Protein AF-A0A2H0S989-F1 (afdb_monomer)

pLDDT: mean 84.26, std 11.81, range [34.12, 96.25]

Foldseek 3Di:
DDLVVLVVLLVVCVVVVVVVDVPLDDPDPLSVVLVVLVVVLSVLSVCLSVVHDDDDLVVLVVSLVVSVVSLCCCQ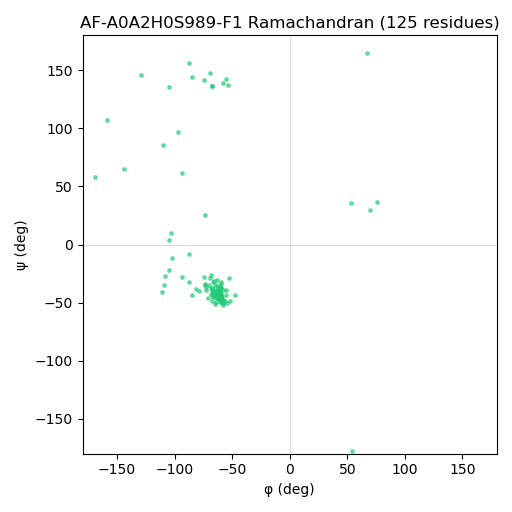PPDDDRPVVQVCCVPPVVNDDSVVVSVVVVVSCVVSSVSSCCSSPVSPDDDD

Structure (mmCIF, N/CA/C/O backbone):
data_AF-A0A2H0S989-F1
#
_entry.id   AF-A0A2H0S989-F1
#
loop_
_atom_site.group_PDB
_atom_site.id
_atom_site.type_symbol
_atom_site.label_atom_id
_atom_site.label_alt_id
_atom_site.label_comp_id
_atom_site.label_asym_id
_atom_site.label_entity_id
_atom_site.label_seq_id
_atom_site.pdbx_PDB_ins_code
_atom_site.Cartn_x
_atom_site.Cartn_y
_atom_site.Cartn_z
_atom_site.occupancy
_atom_site.B_iso_or_equiv
_atom_site.auth_seq_id
_atom_site.auth_comp_id
_atom_site.auth_asym_id
_atom_site.auth_atom_id
_atom_site.pdbx_PDB_model_num
ATOM 1 N N . MET A 1 1 ? 1.510 6.143 18.056 1.00 59.09 1 MET A N 1
ATOM 2 C CA . MET A 1 1 ? 1.868 6.995 16.896 1.00 59.09 1 MET A CA 1
ATOM 3 C C . MET A 1 1 ? 0.986 8.234 16.883 1.00 59.09 1 MET A C 1
ATOM 5 O O . MET A 1 1 ? -0.219 8.100 17.066 1.00 59.09 1 MET A O 1
ATOM 9 N N . LYS A 1 2 ? 1.560 9.432 16.718 1.00 73.44 2 LYS A N 1
ATOM 10 C CA . LYS A 1 2 ? 0.792 10.691 16.704 1.00 73.44 2 LYS A CA 1
ATOM 11 C C . LYS A 1 2 ? -0.094 10.748 15.450 1.00 73.44 2 LYS A C 1
ATOM 13 O O . LYS A 1 2 ? 0.390 10.457 14.362 1.00 73.44 2 LYS A O 1
ATOM 18 N N . LYS A 1 3 ? -1.364 11.165 15.581 1.00 76.12 3 LYS A N 1
ATOM 19 C CA . LYS A 1 3 ? -2.317 11.315 14.451 1.00 76.12 3 LYS A CA 1
ATOM 20 C C . LYS A 1 3 ? -1.756 12.189 13.314 1.00 76.12 3 LYS A C 1
ATOM 22 O O . LYS A 1 3 ? -2.082 11.978 12.153 1.00 76.12 3 LYS A O 1
ATOM 27 N N . THR A 1 4 ? -0.881 13.134 13.652 1.00 86.50 4 THR A N 1
ATOM 28 C CA . THR A 1 4 ? -0.175 14.016 12.714 1.00 86.50 4 THR A CA 1
ATOM 29 C C . THR A 1 4 ? 0.706 13.254 11.721 1.00 86.50 4 THR A C 1
ATOM 31 O O . THR A 1 4 ? 0.720 13.611 10.550 1.00 86.50 4 THR A O 1
ATOM 34 N N . PHE A 1 5 ? 1.372 12.174 12.149 1.00 90.56 5 PHE A N 1
ATOM 35 C CA . PHE A 1 5 ? 2.228 11.366 11.271 1.00 90.56 5 PHE A CA 1
ATOM 36 C C . PHE A 1 5 ? 1.429 10.756 10.114 1.00 90.56 5 PHE A C 1
ATOM 38 O O . PHE A 1 5 ? 1.809 10.887 8.957 1.00 90.56 5 PHE A O 1
ATOM 45 N N . TRP A 1 6 ? 0.272 10.166 10.419 1.00 91.31 6 TRP A N 1
ATOM 46 C CA . TRP A 1 6 ? -0.576 9.518 9.419 1.00 91.31 6 TRP A CA 1
ATOM 47 C C . TRP A 1 6 ? -1.154 10.495 8.394 1.00 91.31 6 TRP A C 1
ATOM 49 O O . TRP A 1 6 ? -1.257 10.164 7.218 1.00 91.31 6 TRP A O 1
ATOM 59 N N . LYS A 1 7 ? -1.479 11.721 8.821 1.00 90.62 7 LYS A N 1
ATOM 60 C CA . LYS A 1 7 ? -1.934 12.779 7.911 1.00 90.62 7 LYS A CA 1
ATOM 61 C C . LYS A 1 7 ? -0.820 13.254 6.980 1.00 90.62 7 LYS A C 1
ATOM 63 O O . LYS A 1 7 ? -1.075 13.437 5.798 1.00 90.62 7 LYS A O 1
ATOM 68 N N . ILE A 1 8 ? 0.398 13.428 7.499 1.00 93.25 8 ILE A N 1
ATOM 69 C CA . ILE A 1 8 ? 1.568 13.776 6.677 1.00 93.25 8 ILE A CA 1
ATOM 70 C C . ILE A 1 8 ? 1.834 12.661 5.662 1.00 93.25 8 ILE A C 1
ATOM 72 O O . ILE A 1 8 ? 1.980 12.941 4.478 1.00 93.25 8 ILE A O 1
ATOM 76 N N . TYR A 1 9 ? 1.811 11.403 6.108 1.00 92.50 9 TYR A N 1
ATOM 77 C CA . TYR A 1 9 ? 1.988 10.244 5.235 1.00 92.50 9 TYR A CA 1
ATOM 78 C C . TYR A 1 9 ? 0.911 10.156 4.144 1.00 92.50 9 TYR A C 1
ATOM 80 O O . TYR A 1 9 ? 1.235 9.898 2.991 1.00 92.50 9 TYR A O 1
ATOM 88 N N . PHE A 1 10 ? -0.354 10.429 4.477 1.00 93.38 10 PHE A N 1
ATOM 89 C CA . PHE A 1 10 ? -1.441 10.486 3.496 1.00 93.38 10 PHE A CA 1
ATOM 90 C C . PHE A 1 10 ? -1.166 11.514 2.391 1.00 93.38 10 PHE A C 1
ATOM 92 O O . PHE A 1 10 ? -1.291 11.189 1.214 1.00 93.38 10 PHE A O 1
ATOM 99 N N . TRP A 1 11 ? -0.760 12.734 2.755 1.00 92.75 11 TRP A N 1
ATOM 100 C CA . TRP A 1 11 ? -0.438 13.770 1.769 1.00 92.75 11 TRP A CA 1
ATOM 101 C C . TRP A 1 11 ? 0.800 13.428 0.945 1.00 92.75 11 TRP A C 1
ATOM 103 O O . TRP A 1 11 ? 0.792 13.625 -0.266 1.00 92.75 11 TRP A O 1
ATOM 113 N N . PHE A 1 12 ? 1.832 12.872 1.581 1.00 92.44 12 PHE A N 1
ATOM 114 C CA . PHE A 1 12 ? 3.021 12.381 0.891 1.00 92.44 12 PHE A CA 1
ATOM 115 C C . PHE A 1 12 ? 2.664 11.320 -0.159 1.00 92.44 12 PHE A C 1
ATOM 117 O O . PHE A 1 12 ? 3.054 11.460 -1.315 1.00 92.44 12 PHE A O 1
ATOM 124 N N . LEU A 1 13 ? 1.869 10.308 0.212 1.00 90.94 13 LEU A N 1
ATOM 125 C CA . LEU A 1 13 ? 1.406 9.285 -0.727 1.00 90.94 13 LEU A CA 1
ATOM 126 C C . LEU A 1 13 ? 0.599 9.891 -1.870 1.00 90.94 13 LEU A C 1
ATOM 128 O O . LEU A 1 13 ? 0.824 9.543 -3.021 1.00 90.94 13 LEU A O 1
ATOM 132 N N . LEU A 1 14 ? -0.314 10.814 -1.575 1.00 89.50 14 LEU A N 1
ATOM 133 C CA . LEU A 1 14 ? -1.146 11.450 -2.594 1.00 89.50 14 LEU A CA 1
ATOM 134 C C . LEU A 1 14 ? -0.291 12.196 -3.632 1.00 89.50 14 LEU A C 1
ATOM 136 O O . LEU A 1 14 ? -0.523 12.055 -4.830 1.00 89.50 14 LEU A O 1
ATOM 140 N N . ILE A 1 15 ? 0.734 12.923 -3.180 1.00 89.88 15 ILE A N 1
ATOM 141 C CA . ILE A 1 15 ? 1.675 13.635 -4.056 1.00 89.88 15 ILE A CA 1
ATOM 142 C C . ILE A 1 15 ? 2.556 12.661 -4.850 1.00 89.88 15 ILE A C 1
ATOM 144 O O . ILE A 1 15 ? 2.829 12.922 -6.015 1.00 89.88 15 ILE A O 1
ATOM 148 N N . ALA A 1 16 ? 2.986 11.545 -4.258 1.00 86.06 16 ALA A N 1
ATOM 149 C CA . ALA A 1 16 ? 3.829 10.556 -4.937 1.00 86.06 16 ALA A CA 1
ATOM 150 C C . ALA A 1 16 ? 3.058 9.729 -5.986 1.00 86.06 16 ALA A C 1
ATOM 152 O O . ALA A 1 16 ? 3.582 9.388 -7.046 1.00 86.06 16 ALA A O 1
ATOM 153 N N . ILE A 1 17 ? 1.796 9.409 -5.702 1.00 85.50 17 ILE A N 1
ATOM 154 C CA . ILE A 1 17 ? 0.985 8.498 -6.512 1.00 85.50 17 ILE A CA 1
ATOM 155 C C . ILE A 1 17 ? 0.438 9.180 -7.774 1.00 85.50 17 ILE A C 1
ATOM 157 O O . ILE A 1 17 ? 0.419 8.565 -8.839 1.00 85.50 17 ILE A O 1
ATOM 161 N N . ILE A 1 18 ? 0.002 10.442 -7.680 1.00 84.44 18 ILE A N 1
ATOM 162 C CA . ILE A 1 18 ? -0.635 11.143 -8.809 1.00 84.44 18 ILE A CA 1
ATOM 163 C C . ILE A 1 18 ? 0.280 11.207 -10.048 1.00 84.44 18 ILE A C 1
ATOM 165 O O . ILE A 1 18 ? -0.165 10.780 -11.113 1.00 84.44 18 ILE A O 1
ATOM 169 N N . PRO A 1 19 ? 1.545 11.666 -9.957 1.00 81.06 19 PRO A N 1
ATOM 170 C CA . PRO A 1 19 ? 2.443 11.709 -11.110 1.00 81.06 19 PRO A CA 1
ATOM 171 C C . PRO A 1 19 ? 2.718 10.321 -11.681 1.00 81.06 19 PRO A C 1
ATOM 173 O O . PRO A 1 19 ? 2.773 10.163 -12.896 1.00 81.06 19 PRO A O 1
ATOM 176 N N . THR A 1 20 ? 2.834 9.315 -10.808 1.00 77.75 20 THR A N 1
ATOM 177 C CA . THR A 1 20 ? 3.108 7.930 -11.206 1.00 77.75 20 THR A CA 1
ATOM 178 C C . THR A 1 20 ? 2.025 7.420 -12.157 1.00 77.75 20 THR A C 1
ATOM 180 O O . THR A 1 20 ? 2.336 6.983 -13.261 1.00 77.75 20 THR A O 1
ATOM 183 N N . TYR A 1 21 ? 0.747 7.572 -11.798 1.00 77.19 21 TYR A N 1
ATOM 184 C CA . TYR A 1 21 ? -0.349 7.129 -12.666 1.00 77.19 21 TYR A CA 1
ATOM 185 C C . TYR A 1 21 ? -0.595 8.039 -13.875 1.00 77.19 21 TYR A C 1
ATOM 187 O O . TYR A 1 21 ? -1.060 7.556 -14.905 1.00 77.19 21 TYR A O 1
ATOM 195 N N . LEU A 1 22 ? -0.279 9.337 -13.787 1.00 80.12 22 LEU A N 1
ATOM 196 C CA . LEU A 1 22 ? -0.394 10.245 -14.934 1.00 80.12 22 LEU A CA 1
ATOM 197 C C . LEU A 1 22 ? 0.665 9.968 -16.012 1.00 80.12 22 LEU A C 1
ATOM 199 O O . LEU A 1 22 ? 0.364 10.114 -17.194 1.00 80.12 22 LEU A O 1
ATOM 203 N N . TRP A 1 23 ? 1.878 9.561 -15.627 1.00 73.38 23 TRP A N 1
ATOM 204 C CA . TRP A 1 23 ? 2.959 9.266 -16.573 1.00 73.38 23 TRP A CA 1
ATOM 205 C C . TRP A 1 23 ? 2.959 7.835 -17.100 1.00 73.38 23 TRP A C 1
ATOM 207 O O . TRP A 1 23 ? 3.367 7.617 -18.238 1.00 73.38 23 TRP A O 1
ATOM 217 N N . GLN A 1 24 ? 2.521 6.863 -16.301 1.00 69.69 24 GLN A N 1
ATOM 218 C CA . GLN A 1 24 ? 2.595 5.451 -16.676 1.00 69.69 24 GLN A CA 1
ATOM 219 C C . GLN A 1 24 ? 1.641 5.088 -17.827 1.00 69.69 24 GLN A C 1
ATOM 221 O O . GLN A 1 24 ? 1.940 4.185 -18.608 1.00 69.69 24 GLN A O 1
ATOM 226 N N . GLY A 1 25 ? 0.518 5.805 -17.959 1.00 66.62 25 GLY A N 1
ATOM 227 C CA . GLY A 1 25 ? -0.561 5.434 -18.874 1.00 66.62 25 GLY A CA 1
ATOM 228 C C . GLY A 1 25 ? -1.269 4.140 -18.445 1.00 66.62 25 GLY A C 1
ATOM 229 O O . GLY A 1 25 ? -0.781 3.388 -17.606 1.00 66.62 25 GLY A O 1
ATOM 230 N N . PHE A 1 26 ? -2.450 3.881 -19.011 1.00 76.25 26 PHE A N 1
ATOM 231 C CA . PHE A 1 26 ? -3.225 2.661 -18.747 1.00 76.25 26 PHE A CA 1
ATOM 232 C C . PHE A 1 26 ? -3.221 1.781 -19.989 1.00 76.25 26 PHE A C 1
ATOM 234 O O . PHE A 1 26 ? -4.108 1.866 -20.836 1.00 76.25 26 PHE A O 1
ATOM 241 N N . SER A 1 27 ? -2.182 0.963 -20.115 1.00 76.38 27 SER A N 1
ATOM 242 C CA . SER A 1 27 ? -1.997 0.057 -21.249 1.00 76.38 27 SER A CA 1
ATOM 243 C C . SER A 1 27 ? -2.565 -1.334 -20.978 1.00 76.38 27 SER A C 1
ATOM 245 O O . SER A 1 27 ? -2.967 -2.041 -21.903 1.00 76.38 27 SER A O 1
ATOM 247 N N . ARG A 1 28 ? -2.600 -1.745 -19.705 1.00 83.31 28 ARG A N 1
ATOM 248 C CA . ARG A 1 28 ? -2.930 -3.109 -19.291 1.00 83.31 28 ARG A CA 1
ATOM 249 C C . ARG A 1 28 ? -4.014 -3.121 -18.219 1.00 83.31 28 ARG A C 1
ATOM 251 O O . ARG A 1 28 ? -4.055 -2.270 -17.336 1.00 83.31 28 ARG A O 1
ATOM 258 N N . ILE A 1 29 ? -4.867 -4.147 -18.243 1.00 87.12 29 ILE A N 1
ATOM 259 C CA . ILE A 1 29 ? -6.008 -4.251 -17.317 1.00 87.12 29 ILE A CA 1
ATOM 260 C C . ILE A 1 29 ? -5.585 -4.288 -15.840 1.00 87.12 29 ILE A C 1
ATOM 262 O O . ILE A 1 29 ? -6.270 -3.733 -14.986 1.00 87.12 29 ILE A O 1
ATOM 266 N N . TRP A 1 30 ? -4.436 -4.892 -15.527 1.00 85.94 30 TRP A N 1
ATOM 267 C CA . TRP A 1 30 ? -3.927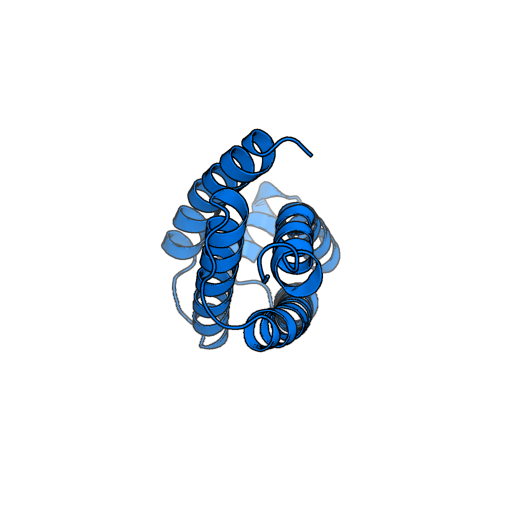 -4.951 -14.156 1.00 85.94 30 TRP A CA 1
ATOM 268 C C . TRP A 1 30 ? -3.493 -3.584 -13.617 1.00 85.94 30 TRP A C 1
ATOM 270 O O . TRP A 1 30 ? -3.587 -3.374 -12.416 1.00 85.94 30 TRP A O 1
ATOM 280 N N . GLU A 1 31 ? -3.102 -2.634 -14.469 1.00 84.25 31 GLU A N 1
ATOM 281 C CA . GLU A 1 31 ? -2.796 -1.256 -14.047 1.00 84.25 31 GLU A CA 1
ATOM 282 C C . GLU A 1 31 ? -4.070 -0.543 -13.573 1.00 84.25 31 GLU A C 1
ATOM 284 O O . GLU A 1 31 ? -4.065 0.163 -12.568 1.00 84.25 31 GLU A O 1
ATOM 289 N N . VAL A 1 32 ? -5.200 -0.799 -14.241 1.00 87.56 32 VAL A N 1
ATOM 290 C CA . VAL A 1 32 ? -6.509 -0.263 -13.840 1.00 87.56 32 VAL A CA 1
ATOM 291 C C . VAL A 1 32 ? -6.972 -0.877 -12.517 1.00 87.56 32 VAL A C 1
ATOM 293 O O . VAL A 1 32 ? -7.451 -0.162 -11.636 1.00 87.56 32 VAL A O 1
ATOM 296 N N . ILE A 1 33 ? -6.805 -2.195 -12.352 1.00 91.19 33 ILE A N 1
ATOM 297 C CA . ILE A 1 33 ? -7.115 -2.885 -11.089 1.00 91.19 33 ILE A CA 1
ATOM 298 C C . ILE A 1 33 ? -6.265 -2.309 -9.950 1.00 91.19 33 ILE A C 1
ATOM 300 O O . ILE A 1 33 ? -6.798 -2.035 -8.874 1.00 91.19 33 ILE A O 1
ATOM 304 N N . ASP A 1 34 ? -4.976 -2.073 -10.198 1.00 89.56 34 ASP A N 1
ATOM 305 C CA . ASP A 1 34 ? -4.052 -1.512 -9.215 1.00 89.56 34 ASP A CA 1
ATOM 306 C C . ASP A 1 34 ? -4.480 -0.115 -8.747 1.00 89.56 34 ASP A C 1
ATOM 308 O O . ASP A 1 34 ? -4.580 0.124 -7.543 1.00 89.56 34 ASP A O 1
ATOM 312 N N . VAL A 1 35 ? -4.873 0.770 -9.671 1.00 89.62 35 VAL A N 1
ATOM 313 C CA . VAL A 1 35 ? -5.421 2.092 -9.323 1.00 89.62 35 VAL A CA 1
ATOM 314 C C . VAL A 1 35 ? -6.673 1.976 -8.467 1.00 89.62 35 VAL A C 1
ATOM 316 O O . VAL A 1 35 ? -6.791 2.670 -7.458 1.00 89.62 35 VAL A O 1
ATOM 319 N N . ILE A 1 36 ? -7.622 1.115 -8.844 1.00 92.94 36 ILE A N 1
ATOM 320 C CA . ILE A 1 36 ? -8.871 0.949 -8.090 1.00 92.94 36 ILE A CA 1
ATOM 321 C C . ILE A 1 36 ? -8.562 0.490 -6.663 1.00 92.94 36 ILE A C 1
ATOM 323 O O . ILE A 1 36 ? -9.084 1.055 -5.699 1.00 92.94 36 ILE A O 1
ATOM 327 N N . LEU A 1 37 ? -7.684 -0.500 -6.512 1.00 94.88 37 LEU A N 1
ATOM 328 C CA . LEU A 1 37 ? -7.267 -0.994 -5.206 1.00 94.88 37 LEU A CA 1
ATOM 329 C C . LEU A 1 37 ? -6.523 0.083 -4.407 1.00 94.88 37 LEU A C 1
ATOM 331 O O . LEU A 1 37 ? -6.817 0.273 -3.227 1.00 94.88 37 LEU A O 1
ATOM 335 N N . MET A 1 38 ? -5.638 0.850 -5.042 1.00 92.88 38 MET A N 1
ATOM 336 C CA . MET A 1 38 ? -4.941 1.973 -4.415 1.00 92.88 38 MET A CA 1
ATOM 337 C C . MET A 1 38 ? -5.914 3.059 -3.938 1.00 92.88 38 MET A C 1
ATOM 339 O O . MET A 1 38 ? -5.770 3.572 -2.829 1.00 92.88 38 MET A O 1
ATOM 343 N N . LEU A 1 39 ? -6.945 3.390 -4.720 1.00 93.00 39 LEU A N 1
ATOM 344 C CA . LEU A 1 39 ? -7.978 4.350 -4.324 1.00 93.00 39 LEU A CA 1
ATOM 345 C C . LEU A 1 39 ? -8.739 3.866 -3.087 1.00 93.00 39 LEU A C 1
ATOM 347 O O . LEU A 1 39 ? -8.925 4.631 -2.140 1.00 93.00 39 LEU A O 1
ATOM 351 N N . VAL A 1 40 ? -9.127 2.590 -3.043 1.00 95.69 40 VAL A N 1
ATOM 352 C CA . VAL A 1 40 ? -9.790 2.012 -1.863 1.00 95.69 40 VAL A CA 1
ATOM 353 C C . VAL A 1 40 ? -8.850 2.003 -0.649 1.00 95.69 40 VAL A C 1
ATOM 355 O O . VAL A 1 40 ? -9.276 2.338 0.459 1.00 95.69 40 VAL A O 1
ATOM 358 N N . ALA A 1 41 ? -7.561 1.707 -0.842 1.00 94.88 41 ALA A N 1
ATOM 359 C CA . ALA A 1 41 ? -6.552 1.777 0.213 1.00 94.88 41 ALA A CA 1
ATOM 360 C C . ALA A 1 41 ? -6.376 3.210 0.749 1.00 94.88 41 ALA A C 1
ATOM 362 O O . ALA A 1 41 ? -6.344 3.418 1.964 1.00 94.88 41 ALA A O 1
ATOM 363 N N . MET A 1 42 ? -6.353 4.206 -0.139 1.00 94.38 42 MET A N 1
ATOM 364 C CA . MET A 1 42 ? -6.308 5.629 0.207 1.00 94.38 42 MET A CA 1
ATOM 365 C C . MET A 1 42 ? -7.555 6.074 0.975 1.00 94.38 42 MET A C 1
ATOM 367 O O . MET A 1 42 ? -7.434 6.803 1.961 1.00 94.38 42 MET A O 1
ATOM 371 N N . LEU A 1 43 ? -8.746 5.596 0.595 1.00 94.31 43 LEU A N 1
ATOM 372 C CA . LEU A 1 43 ? -9.977 5.831 1.357 1.00 94.31 43 LEU A CA 1
ATOM 373 C C . LEU A 1 43 ? -9.890 5.215 2.759 1.00 94.31 43 LEU A C 1
ATOM 375 O O . LEU A 1 43 ? -10.312 5.843 3.729 1.00 94.31 43 LEU A O 1
ATOM 379 N N . GLY A 1 44 ? -9.309 4.020 2.886 1.00 92.19 44 GLY A N 1
ATOM 380 C CA . GLY A 1 44 ? -9.061 3.378 4.177 1.00 92.19 44 GLY A CA 1
ATOM 381 C C . GLY A 1 44 ? -8.099 4.177 5.054 1.00 92.19 44 GLY A C 1
ATOM 382 O O . GLY A 1 44 ? -8.387 4.424 6.227 1.00 92.19 44 GLY A O 1
ATOM 383 N N . LEU A 1 45 ? -6.992 4.658 4.480 1.00 93.56 45 LEU A N 1
ATOM 384 C CA . LEU A 1 45 ? -6.029 5.518 5.169 1.00 93.56 45 LEU A CA 1
ATOM 385 C C . LEU A 1 45 ? -6.662 6.850 5.594 1.00 93.56 45 LEU A C 1
ATOM 387 O O . LEU A 1 45 ? -6.483 7.285 6.731 1.00 93.56 45 LEU A O 1
ATOM 391 N N . PHE A 1 46 ? -7.444 7.483 4.720 1.00 93.31 46 PHE A N 1
ATOM 392 C CA . PHE A 1 46 ? -8.184 8.698 5.049 1.00 93.31 46 PHE A CA 1
ATOM 393 C C . PHE A 1 46 ? -9.165 8.452 6.203 1.00 93.31 46 PHE A C 1
ATOM 395 O O . PHE A 1 46 ? -9.164 9.171 7.207 1.00 93.31 46 PHE A O 1
ATOM 402 N N . ALA A 1 47 ? -9.973 7.397 6.112 1.00 90.75 47 ALA A N 1
ATOM 403 C CA . ALA A 1 47 ? -10.933 7.063 7.151 1.00 90.75 47 ALA A CA 1
ATOM 404 C C . ALA A 1 47 ? -10.242 6.772 8.496 1.00 90.75 47 ALA A C 1
ATOM 406 O O . ALA A 1 47 ? -10.737 7.190 9.545 1.00 90.75 47 ALA A O 1
ATOM 407 N N . PHE A 1 48 ? -9.058 6.158 8.473 1.00 90.62 48 PHE A N 1
ATOM 408 C CA . PHE A 1 48 ? -8.209 5.973 9.647 1.00 90.62 48 PHE A CA 1
ATOM 409 C C . PHE A 1 48 ? -7.697 7.305 10.229 1.00 90.62 48 PHE A C 1
ATOM 411 O O . PHE A 1 48 ? -7.888 7.577 11.417 1.00 90.62 48 PHE A O 1
ATOM 418 N N . CYS A 1 49 ? -7.112 8.173 9.399 1.00 90.69 49 CYS A N 1
ATOM 419 C CA . CYS A 1 49 ? -6.552 9.471 9.796 1.00 90.69 49 CYS A CA 1
ATOM 420 C C . CYS A 1 49 ? -7.581 10.421 10.430 1.00 90.69 49 CYS A C 1
ATOM 422 O O . CYS A 1 49 ? -7.258 11.158 11.368 1.00 90.69 49 CYS A O 1
ATOM 424 N N . TRP A 1 50 ? -8.814 10.412 9.920 1.00 89.12 50 TRP A N 1
ATOM 425 C CA . TRP A 1 50 ? -9.916 11.260 10.390 1.00 89.12 50 TRP A CA 1
ATOM 426 C C . TRP A 1 50 ? -10.933 10.522 11.268 1.00 89.12 50 TRP A C 1
ATOM 428 O O . TRP A 1 50 ? -11.974 11.090 11.599 1.00 89.12 50 TRP A O 1
ATOM 438 N N . GLN A 1 51 ? -10.631 9.285 11.676 1.00 86.75 51 GLN A N 1
ATOM 439 C CA . GLN A 1 51 ? -11.480 8.459 12.545 1.00 86.75 51 GLN A CA 1
ATOM 440 C C . GLN A 1 51 ? -12.925 8.319 12.031 1.00 86.75 51 GLN A C 1
ATOM 442 O O . GLN A 1 51 ? -13.883 8.268 12.803 1.00 86.75 51 GLN A O 1
ATOM 447 N N . LYS A 1 52 ? -13.097 8.260 10.709 1.00 86.50 52 LYS A N 1
ATOM 448 C CA . LYS A 1 52 ? -14.394 8.030 10.069 1.00 86.50 52 LYS A CA 1
ATOM 449 C C . LYS A 1 52 ? -14.668 6.532 9.989 1.00 86.50 52 LYS A C 1
ATOM 451 O O . LYS A 1 52 ? -13.762 5.733 9.764 1.00 86.50 52 LYS A O 1
ATOM 456 N N . LYS A 1 53 ? -15.931 6.138 10.159 1.00 85.06 53 LYS A N 1
ATOM 457 C CA . LYS A 1 53 ? -16.393 4.767 9.907 1.00 85.06 53 LYS A CA 1
ATOM 458 C C . LYS A 1 53 ? -16.997 4.714 8.516 1.00 85.06 53 LYS A C 1
ATOM 460 O O . LYS A 1 53 ? -18.144 5.103 8.328 1.00 85.06 53 LYS A O 1
ATOM 465 N N . TRP A 1 54 ? -16.200 4.282 7.553 1.00 84.81 54 TRP A N 1
ATOM 466 C CA . TRP A 1 54 ? -16.652 3.996 6.198 1.00 84.81 54 TRP A CA 1
ATOM 467 C C . TRP A 1 54 ? -16.708 2.483 6.051 1.00 84.81 54 TRP A C 1
ATOM 469 O O . TRP A 1 54 ? -15.796 1.819 6.522 1.00 84.81 54 TRP A O 1
ATOM 479 N N . PHE A 1 55 ? -17.767 1.935 5.455 1.00 88.81 55 PHE A N 1
ATOM 480 C CA . PHE A 1 55 ? -17.985 0.486 5.302 1.00 88.81 55 PHE A CA 1
ATOM 481 C C . PHE A 1 55 ? -17.917 -0.340 6.609 1.00 88.81 55 PHE A C 1
ATOM 483 O O . PHE A 1 55 ? -17.826 0.181 7.723 1.00 88.81 55 PHE A O 1
ATOM 490 N N . SER A 1 56 ? -18.056 -1.663 6.489 1.00 89.50 56 SER A N 1
ATOM 491 C CA . SER A 1 56 ? -18.032 -2.590 7.625 1.00 89.50 56 SER A CA 1
ATOM 492 C C . SER A 1 56 ? -16.604 -3.043 7.957 1.00 89.50 56 SER A C 1
ATOM 494 O O . SER A 1 56 ? -15.730 -3.079 7.096 1.00 89.50 56 SER A O 1
ATOM 496 N N . SER A 1 57 ? -16.357 -3.464 9.204 1.00 87.94 57 SER A N 1
ATOM 497 C CA . SER A 1 57 ? -15.060 -4.061 9.582 1.00 87.94 57 SER A CA 1
ATOM 498 C C . SER A 1 57 ? -14.751 -5.317 8.758 1.00 87.94 57 SER A C 1
ATOM 500 O O . SER A 1 57 ? -13.592 -5.554 8.438 1.00 87.94 57 SER A O 1
ATOM 502 N N . MET A 1 58 ? -15.772 -6.091 8.365 1.00 90.75 58 MET A N 1
ATOM 503 C CA . MET A 1 58 ? -15.579 -7.268 7.514 1.00 90.75 58 MET A CA 1
ATOM 504 C C . MET A 1 58 ? -15.030 -6.880 6.137 1.00 90.75 58 MET A C 1
ATOM 506 O O . MET A 1 58 ? -14.053 -7.474 5.696 1.00 90.75 58 MET A O 1
ATOM 510 N N . PHE A 1 59 ? -15.589 -5.835 5.514 1.00 94.19 59 PHE A N 1
ATOM 511 C CA . PHE A 1 59 ? -15.092 -5.310 4.240 1.00 94.19 59 PHE A CA 1
ATOM 512 C C . PHE A 1 59 ? -13.601 -4.960 4.320 1.00 94.19 59 PHE A C 1
ATOM 514 O O . PHE A 1 59 ? -12.819 -5.443 3.509 1.00 94.19 59 PHE A O 1
ATOM 521 N N . TRP A 1 60 ? -13.184 -4.198 5.337 1.00 94.56 60 TRP A N 1
ATOM 522 C CA . TRP A 1 60 ? -11.782 -3.787 5.470 1.00 94.56 60 TRP A CA 1
ATOM 523 C C . TRP A 1 60 ? -10.825 -4.937 5.745 1.00 94.56 60 TRP A C 1
ATOM 525 O O . TRP A 1 60 ? -9.687 -4.894 5.290 1.00 94.56 60 TRP A O 1
ATOM 535 N N . LYS A 1 61 ? -11.270 -5.972 6.462 1.00 94.06 61 LYS A N 1
ATOM 536 C CA . LYS A 1 61 ? -10.462 -7.176 6.679 1.00 94.06 61 LYS A CA 1
ATOM 537 C C . LYS A 1 61 ? -10.255 -7.943 5.380 1.00 94.06 61 LYS A C 1
ATOM 539 O O . LYS A 1 61 ? -9.121 -8.275 5.055 1.00 94.06 61 LYS A O 1
ATOM 544 N N . THR A 1 62 ? -11.328 -8.189 4.628 1.00 95.62 62 THR A N 1
ATOM 545 C CA . THR A 1 62 ? -11.248 -8.863 3.325 1.00 95.62 62 THR A CA 1
ATO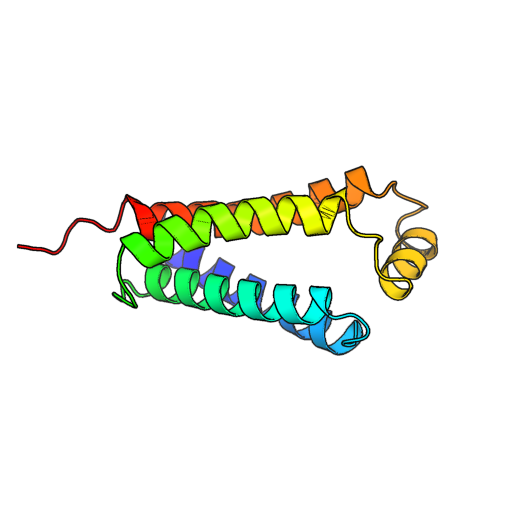M 546 C C . THR A 1 62 ? -10.397 -8.059 2.347 1.00 95.62 62 THR A C 1
ATOM 548 O O . THR A 1 62 ? -9.500 -8.614 1.716 1.00 95.62 62 THR A O 1
ATOM 551 N N . PHE A 1 63 ? -10.619 -6.744 2.281 1.00 96.25 63 PHE A N 1
ATOM 552 C CA . PHE A 1 63 ? -9.838 -5.841 1.447 1.00 96.25 63 PHE A CA 1
ATOM 553 C C . PHE A 1 63 ? -8.355 -5.853 1.826 1.00 96.25 63 PHE A C 1
ATOM 555 O O . PHE A 1 63 ? -7.518 -5.968 0.944 1.00 96.25 63 PHE A O 1
ATOM 562 N N . PHE A 1 64 ? -8.013 -5.798 3.116 1.00 95.62 64 PHE A N 1
ATOM 563 C CA . PHE A 1 64 ? -6.623 -5.814 3.576 1.00 95.62 64 PHE A CA 1
ATOM 564 C C . PHE A 1 64 ? -5.852 -7.045 3.083 1.00 95.62 64 PHE A C 1
ATOM 566 O O . PHE A 1 64 ? -4.766 -6.901 2.523 1.00 95.62 64 PHE A O 1
ATOM 573 N N . TYR A 1 65 ? -6.418 -8.245 3.243 1.00 95.69 65 TYR A N 1
ATOM 574 C CA . TYR A 1 65 ? -5.767 -9.466 2.763 1.00 95.69 65 TYR A CA 1
ATOM 575 C C . TYR A 1 65 ? -5.648 -9.487 1.237 1.00 95.69 65 TYR A C 1
ATOM 577 O O . TYR A 1 65 ? -4.572 -9.778 0.718 1.00 95.69 65 TYR A O 1
ATOM 585 N N . GLY A 1 66 ? -6.718 -9.122 0.522 1.00 96.00 66 GLY A N 1
ATOM 586 C CA . GLY A 1 66 ? -6.694 -9.030 -0.939 1.00 96.00 66 GLY A CA 1
ATOM 587 C C . GLY A 1 66 ? -5.663 -8.019 -1.446 1.00 96.00 66 GLY A C 1
ATOM 588 O O . GLY A 1 66 ? -4.932 -8.307 -2.387 1.00 96.00 66 GLY A O 1
ATOM 589 N N . TYR A 1 67 ? -5.544 -6.872 -0.778 1.00 95.25 67 TYR A N 1
ATOM 590 C CA . TYR A 1 67 ? -4.619 -5.801 -1.136 1.00 95.25 67 TYR A CA 1
ATOM 591 C C . TYR A 1 67 ? -3.152 -6.200 -0.949 1.00 95.25 67 TYR A C 1
ATOM 593 O O . TYR A 1 67 ? -2.324 -5.876 -1.798 1.00 95.25 67 TYR A O 1
ATOM 601 N N . ILE A 1 68 ? -2.828 -6.938 0.121 1.00 94.56 68 ILE A N 1
ATOM 602 C CA . ILE A 1 68 ? -1.480 -7.490 0.330 1.00 94.56 68 ILE A CA 1
ATOM 603 C C . ILE A 1 68 ? -1.140 -8.506 -0.758 1.00 94.56 68 ILE A C 1
ATOM 605 O O . ILE A 1 68 ? -0.077 -8.407 -1.366 1.00 94.56 68 ILE A O 1
ATOM 609 N N . ILE A 1 69 ? -2.037 -9.463 -1.015 1.00 95.12 69 ILE A N 1
ATOM 610 C CA . ILE A 1 69 ? -1.821 -10.491 -2.043 1.00 95.12 69 ILE A CA 1
ATOM 611 C C . ILE A 1 69 ? -1.610 -9.828 -3.405 1.00 95.12 69 ILE A C 1
ATOM 613 O O . ILE A 1 69 ? -0.665 -10.165 -4.115 1.00 95.12 69 ILE A O 1
ATOM 617 N N . TRP A 1 70 ? -2.449 -8.844 -3.735 1.00 94.31 70 TRP A N 1
ATOM 618 C CA . TRP A 1 70 ? -2.326 -8.079 -4.966 1.00 94.31 70 TRP A CA 1
ATOM 619 C C . TRP A 1 70 ? -0.996 -7.326 -5.058 1.00 94.31 70 TRP A C 1
ATOM 621 O O . TRP A 1 70 ? -0.329 -7.427 -6.079 1.00 94.31 70 TRP A O 1
ATOM 631 N N . ASN A 1 71 ? -0.567 -6.632 -3.997 1.00 92.12 71 ASN A N 1
ATOM 632 C CA . ASN A 1 71 ? 0.711 -5.910 -3.990 1.00 92.12 71 ASN A CA 1
ATOM 633 C C . ASN A 1 71 ? 1.903 -6.846 -4.210 1.00 92.12 71 ASN A C 1
ATOM 635 O O . ASN A 1 71 ? 2.799 -6.528 -4.984 1.00 92.12 71 ASN A O 1
ATOM 639 N N . ILE A 1 72 ? 1.911 -8.016 -3.567 1.00 91.62 72 ILE A N 1
ATOM 640 C CA . ILE A 1 72 ? 2.975 -9.008 -3.766 1.00 91.62 72 ILE A CA 1
ATOM 641 C C . ILE A 1 72 ? 2.972 -9.501 -5.219 1.00 91.62 72 ILE A C 1
ATOM 643 O O . ILE A 1 72 ? 4.022 -9.550 -5.856 1.00 91.62 72 ILE A O 1
ATOM 647 N N . PHE A 1 73 ? 1.795 -9.829 -5.757 1.00 91.56 73 PHE A N 1
ATOM 648 C CA . PHE A 1 73 ? 1.649 -10.286 -7.136 1.00 91.56 73 PHE A CA 1
ATOM 649 C C . PHE A 1 73 ? 2.099 -9.219 -8.145 1.00 91.56 73 PHE A C 1
ATOM 651 O O . PHE A 1 73 ? 2.872 -9.503 -9.058 1.00 91.56 73 PHE A O 1
ATOM 658 N N . GLN A 1 74 ? 1.674 -7.973 -7.954 1.00 88.44 74 GLN A N 1
ATOM 659 C CA . GLN A 1 74 ? 1.992 -6.866 -8.847 1.00 88.44 74 GLN A CA 1
ATOM 660 C C . GLN A 1 74 ? 3.487 -6.517 -8.830 1.00 88.44 74 GLN A C 1
ATOM 662 O O . GLN A 1 74 ? 4.055 -6.294 -9.894 1.00 88.44 74 GLN A O 1
ATOM 667 N N . GLN A 1 75 ? 4.137 -6.533 -7.663 1.00 86.81 75 GLN A N 1
ATOM 668 C CA . GLN A 1 75 ? 5.540 -6.122 -7.540 1.00 86.81 75 GLN A CA 1
ATOM 669 C C . GLN A 1 75 ? 6.529 -7.227 -7.949 1.00 86.81 75 GLN A C 1
ATOM 671 O O . GLN A 1 75 ? 7.557 -6.936 -8.559 1.00 86.81 75 GLN A O 1
ATOM 676 N N . TYR A 1 76 ? 6.240 -8.493 -7.624 1.00 86.81 76 TYR A N 1
ATOM 677 C CA . TYR A 1 76 ? 7.195 -9.59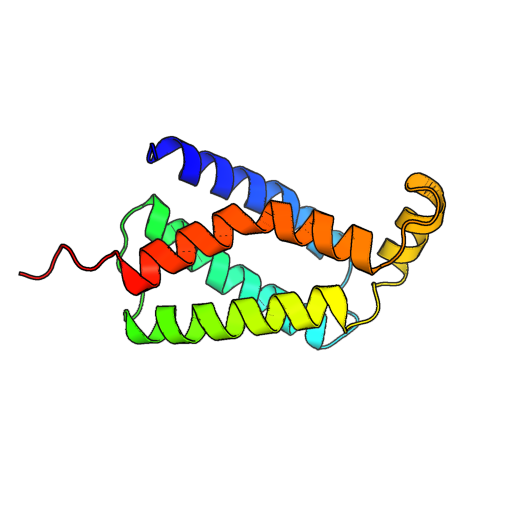5 -7.821 1.00 86.81 76 TYR A CA 1
ATOM 678 C C . TYR A 1 76 ? 6.892 -10.508 -9.008 1.00 86.81 76 TYR A C 1
ATOM 680 O O . TYR A 1 76 ? 7.796 -11.209 -9.457 1.00 86.81 76 TYR A O 1
ATOM 688 N N . ILE A 1 77 ? 5.646 -10.553 -9.490 1.00 87.62 77 ILE A N 1
ATOM 689 C CA . ILE A 1 77 ? 5.229 -11.522 -10.517 1.00 87.62 77 ILE A CA 1
ATOM 690 C C . ILE A 1 77 ? 4.948 -10.824 -11.846 1.00 87.62 77 ILE A C 1
ATOM 692 O O . ILE A 1 77 ? 5.326 -11.338 -12.899 1.00 87.62 77 ILE A O 1
ATOM 696 N N . LEU A 1 78 ? 4.303 -9.655 -11.827 1.00 85.88 78 LEU A N 1
ATOM 697 C CA . LEU A 1 78 ? 4.021 -8.925 -13.060 1.00 85.88 78 LEU A CA 1
ATOM 698 C C . LEU A 1 78 ? 5.282 -8.248 -13.618 1.00 85.88 78 LEU A C 1
ATOM 700 O O . LEU A 1 78 ? 6.093 -7.724 -12.855 1.00 85.88 78 LEU A O 1
ATOM 704 N N . PRO A 1 79 ? 5.461 -8.229 -14.951 1.00 76.75 79 PRO A N 1
ATOM 705 C CA . PRO A 1 79 ? 6.586 -7.546 -15.568 1.00 76.75 79 PRO A CA 1
ATOM 706 C C . PRO A 1 79 ? 6.463 -6.034 -15.378 1.00 76.75 79 PRO A C 1
ATOM 708 O O . PRO A 1 79 ? 5.391 -5.453 -15.588 1.00 76.75 79 PRO A O 1
ATOM 711 N N . ILE A 1 80 ? 7.589 -5.411 -15.035 1.00 74.50 80 ILE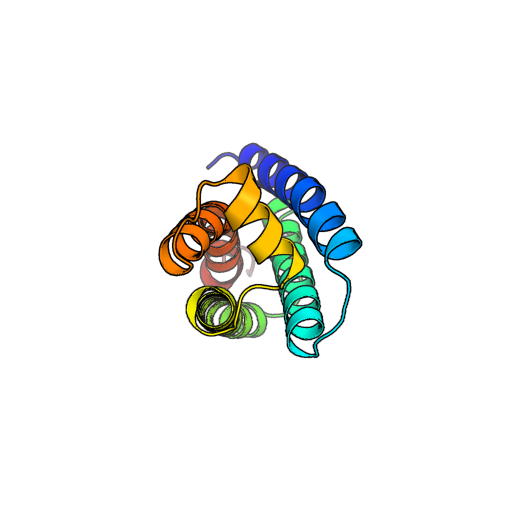 A N 1
ATOM 712 C CA . ILE A 1 80 ? 7.710 -3.965 -14.857 1.00 74.50 80 ILE A CA 1
ATOM 713 C C . ILE A 1 80 ? 7.294 -3.261 -16.168 1.00 74.50 80 ILE A C 1
ATOM 715 O O . ILE A 1 80 ? 7.613 -3.754 -17.257 1.00 74.50 80 ILE A O 1
ATOM 719 N N . PRO A 1 81 ? 6.553 -2.138 -16.114 1.00 71.62 81 PRO A N 1
ATOM 720 C CA . PRO A 1 81 ? 6.242 -1.353 -17.306 1.00 7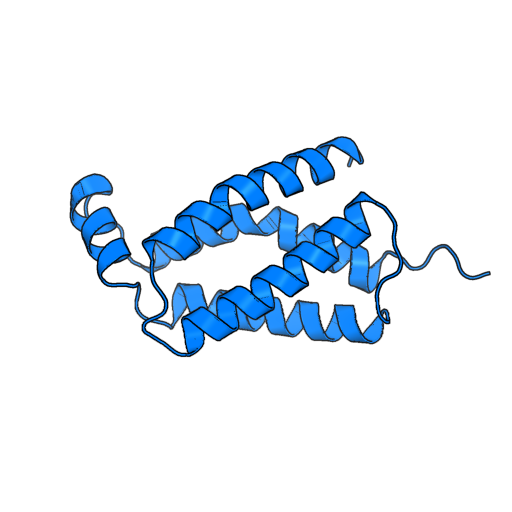1.62 81 PRO A CA 1
ATOM 721 C C . PRO A 1 81 ? 7.518 -0.943 -18.050 1.00 71.62 81 PRO A C 1
ATOM 723 O O . PRO A 1 81 ? 8.508 -0.586 -17.416 1.00 71.62 81 PRO A O 1
ATOM 726 N N . GLN A 1 82 ? 7.482 -0.932 -19.386 1.00 67.88 82 GLN A N 1
ATOM 727 C CA . GLN A 1 82 ? 8.648 -0.594 -20.221 1.00 67.88 82 GLN A CA 1
ATOM 728 C C . GLN A 1 82 ? 9.242 0.777 -19.867 1.00 67.88 82 GLN A C 1
ATOM 730 O O . GLN A 1 82 ? 10.453 0.905 -19.752 1.00 67.88 82 GLN A O 1
ATOM 735 N N . VAL A 1 83 ? 8.390 1.765 -19.582 1.00 68.06 83 VAL A N 1
ATOM 736 C CA . VAL A 1 83 ? 8.813 3.109 -19.150 1.00 68.06 83 VAL A CA 1
ATOM 737 C C . VAL A 1 83 ? 9.618 3.059 -17.847 1.00 68.06 83 VAL A C 1
ATOM 739 O O . VAL A 1 83 ? 10.631 3.735 -17.710 1.00 68.06 83 VAL A O 1
ATOM 742 N N . ALA A 1 84 ? 9.195 2.232 -16.891 1.00 69.94 84 ALA A N 1
ATOM 743 C CA . ALA 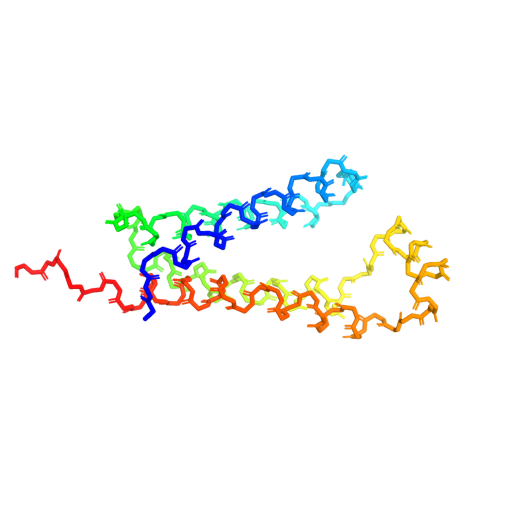A 1 84 ? 9.909 2.067 -15.631 1.00 69.94 84 ALA A CA 1
ATOM 744 C C . ALA A 1 84 ? 11.204 1.262 -15.815 1.00 69.94 84 ALA A C 1
ATOM 746 O O . ALA A 1 84 ? 12.201 1.578 -15.175 1.00 69.94 84 ALA A O 1
ATOM 747 N N . GLN A 1 85 ? 11.221 0.282 -16.723 1.00 71.44 85 GLN A N 1
ATOM 748 C CA . GLN A 1 85 ? 12.435 -0.454 -17.078 1.00 71.44 85 GLN A CA 1
ATOM 749 C C . GLN A 1 85 ? 13.493 0.466 -17.708 1.00 71.44 85 GLN A C 1
ATOM 751 O O . GLN A 1 85 ? 14.653 0.418 -17.316 1.00 71.44 85 GLN A O 1
ATOM 756 N N . GLU A 1 86 ? 13.097 1.371 -18.608 1.00 71.00 86 GLU A N 1
ATOM 757 C CA . GLU A 1 86 ? 14.022 2.339 -19.212 1.00 71.00 86 GLU A CA 1
ATOM 758 C C . GLU A 1 86 ? 14.655 3.282 -18.181 1.00 71.00 86 GLU A C 1
ATOM 760 O O . GLU A 1 86 ? 15.844 3.582 -18.280 1.00 71.00 86 GLU A O 1
ATOM 765 N N . ILE A 1 87 ? 13.884 3.727 -17.182 1.00 73.62 87 ILE A N 1
ATOM 766 C CA . ILE A 1 87 ? 14.395 4.547 -16.071 1.00 73.62 87 ILE A CA 1
ATOM 767 C C . ILE A 1 87 ? 15.362 3.728 -15.210 1.00 73.62 87 ILE A C 1
ATOM 769 O O . ILE A 1 87 ? 16.425 4.209 -14.829 1.00 73.62 87 ILE A O 1
ATOM 773 N N . VAL A 1 88 ? 15.028 2.471 -14.916 1.00 74.75 88 VAL A N 1
ATOM 774 C CA . VAL A 1 88 ? 15.887 1.580 -14.123 1.00 74.75 88 VAL A CA 1
ATOM 775 C C . VAL A 1 88 ? 17.231 1.338 -14.807 1.00 74.75 88 VAL A C 1
ATOM 777 O O . VAL A 1 88 ? 18.279 1.392 -14.158 1.00 74.75 88 VAL A O 1
ATOM 780 N N . ASP A 1 89 ? 17.202 1.098 -16.112 1.00 75.56 89 ASP A N 1
ATOM 781 C CA . ASP A 1 89 ? 18.397 0.782 -16.885 1.00 75.56 89 ASP A CA 1
ATOM 782 C C . ASP A 1 89 ? 19.275 2.022 -17.112 1.00 75.56 89 ASP A C 1
ATOM 784 O O . ASP A 1 89 ? 20.500 1.909 -17.097 1.00 75.56 89 ASP A O 1
ATOM 788 N N . LYS A 1 90 ? 18.675 3.212 -17.271 1.00 74.00 90 LYS A N 1
ATOM 789 C CA . LYS A 1 90 ? 19.414 4.469 -17.488 1.00 74.00 90 LYS A CA 1
ATOM 790 C C . LYS A 1 90 ? 19.889 5.141 -16.200 1.00 74.00 90 LYS A C 1
ATOM 792 O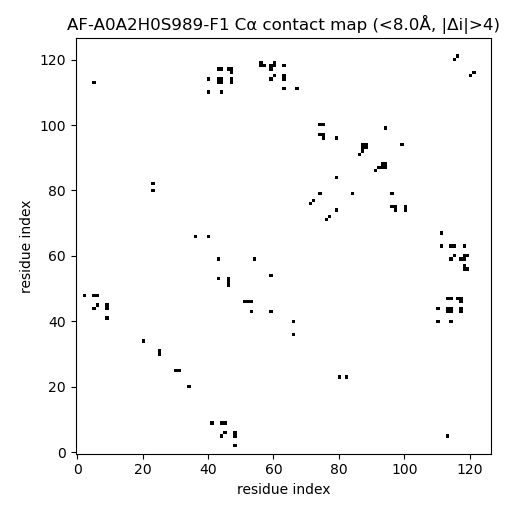 O . LYS A 1 90 ? 21.034 5.581 -16.151 1.00 74.00 90 LYS A O 1
ATOM 797 N N . ASP A 1 91 ? 19.042 5.207 -15.174 1.00 72.50 91 ASP A N 1
ATOM 798 C CA . ASP A 1 91 ? 19.272 6.063 -14.000 1.00 72.50 91 ASP A CA 1
ATOM 799 C C . ASP A 1 91 ? 19.638 5.276 -12.734 1.00 72.50 91 ASP A C 1
ATOM 801 O O . ASP A 1 91 ? 20.329 5.798 -11.859 1.00 72.50 91 ASP A O 1
ATOM 805 N N . LEU A 1 92 ? 19.200 4.016 -12.618 1.00 69.62 92 LEU A N 1
ATOM 806 C CA . LEU A 1 92 ? 19.423 3.187 -11.423 1.00 69.62 92 LEU A CA 1
ATOM 807 C C . LEU A 1 92 ? 20.509 2.118 -11.611 1.00 69.62 92 LEU A C 1
ATOM 809 O O . LEU A 1 92 ? 20.754 1.332 -10.699 1.00 69.62 92 LEU A O 1
ATOM 813 N N . GLY A 1 93 ? 21.185 2.089 -12.762 1.00 73.06 93 GLY A N 1
ATOM 814 C CA . GLY A 1 93 ? 22.314 1.188 -13.003 1.00 73.06 93 GLY A CA 1
ATOM 815 C C . GLY A 1 93 ? 21.927 -0.288 -13.131 1.00 73.06 93 GLY A C 1
ATOM 816 O O . GLY A 1 93 ? 22.721 -1.154 -12.767 1.00 73.06 93 GLY A O 1
ATOM 817 N N . GLY A 1 94 ? 20.717 -0.586 -13.621 1.00 74.75 94 GLY A N 1
ATOM 818 C CA . GLY A 1 94 ? 20.287 -1.960 -13.910 1.00 74.75 94 GLY A CA 1
ATOM 819 C C . GLY A 1 94 ? 19.929 -2.783 -12.669 1.00 74.75 94 GLY A C 1
ATOM 820 O O . GLY A 1 94 ? 20.224 -3.980 -12.607 1.00 74.75 94 GLY A O 1
ATOM 821 N N . LEU A 1 95 ? 19.315 -2.158 -11.655 1.00 79.62 95 LEU A N 1
ATOM 822 C CA . LEU A 1 95 ? 18.795 -2.881 -10.489 1.00 79.62 95 LEU A CA 1
ATOM 823 C C . LEU A 1 95 ? 17.853 -4.011 -10.918 1.00 79.62 95 LEU A C 1
ATOM 825 O O . LEU A 1 95 ? 16.976 -3.837 -11.762 1.00 79.62 95 LEU A O 1
ATOM 829 N N . SER A 1 96 ? 17.994 -5.172 -10.279 1.00 82.00 96 SER A N 1
ATOM 830 C CA . SER A 1 96 ? 17.110 -6.301 -10.549 1.00 82.00 96 SER A CA 1
ATOM 831 C C . SER A 1 96 ? 15.688 -6.027 -10.045 1.00 82.00 96 SER A C 1
ATOM 833 O O . SER A 1 96 ? 15.478 -5.380 -9.014 1.00 82.00 96 SER A O 1
ATOM 835 N N . GLN A 1 97 ? 14.693 -6.572 -10.750 1.00 81.00 97 GLN A N 1
ATOM 836 C CA . GLN A 1 97 ? 13.274 -6.428 -10.408 1.00 81.00 97 GLN A CA 1
ATOM 837 C C . GLN A 1 97 ? 12.953 -6.704 -8.920 1.00 81.00 97 GLN A C 1
ATOM 839 O O . GLN A 1 97 ? 12.238 -5.898 -8.320 1.00 81.00 97 GLN A O 1
ATOM 844 N N . PRO A 1 98 ? 13.493 -7.757 -8.268 1.00 84.12 98 PRO A N 1
ATOM 845 C CA . PRO A 1 98 ? 13.212 -8.014 -6.854 1.00 84.12 98 PRO A CA 1
ATOM 846 C C . PRO A 1 98 ? 13.701 -6.907 -5.910 1.00 84.12 98 PRO A C 1
ATOM 848 O O . PRO A 1 98 ? 13.095 -6.679 -4.860 1.00 84.12 98 PRO A O 1
ATOM 851 N N . VAL A 1 99 ? 14.783 -6.206 -6.264 1.00 85.06 99 VAL A N 1
ATOM 852 C CA . VAL A 1 99 ? 15.319 -5.097 -5.460 1.00 85.06 99 VAL A CA 1
ATOM 853 C C . VAL A 1 99 ? 14.378 -3.898 -5.536 1.00 85.06 99 VAL A C 1
ATOM 855 O O . VAL A 1 99 ? 14.006 -3.347 -4.501 1.00 85.06 99 VAL A O 1
ATOM 858 N N . ILE A 1 100 ? 13.918 -3.555 -6.740 1.00 83.12 100 ILE A N 1
ATOM 859 C CA . ILE A 1 100 ? 12.964 -2.459 -6.970 1.00 83.12 100 ILE A CA 1
ATOM 860 C C . ILE A 1 100 ? 11.640 -2.744 -6.253 1.00 83.12 100 ILE A C 1
ATOM 862 O O . ILE A 1 100 ? 11.133 -1.890 -5.525 1.00 83.12 100 ILE A O 1
ATOM 866 N N . ALA A 1 101 ? 11.127 -3.970 -6.387 1.00 85.25 101 ALA A N 1
ATOM 867 C CA . ALA A 1 101 ? 9.926 -4.430 -5.695 1.00 85.25 101 ALA A CA 1
ATOM 868 C C . ALA A 1 101 ? 10.041 -4.265 -4.170 1.00 85.25 101 ALA A C 1
ATOM 870 O O . ALA A 1 101 ? 9.123 -3.774 -3.511 1.00 85.25 101 ALA A O 1
ATOM 871 N N . THR A 1 102 ? 11.199 -4.617 -3.607 1.00 87.12 102 THR A N 1
ATOM 872 C CA . THR A 1 102 ? 11.452 -4.503 -2.166 1.00 87.12 102 THR A CA 1
ATOM 873 C C . THR A 1 102 ? 11.482 -3.042 -1.712 1.00 87.12 102 THR A C 1
ATOM 875 O O . THR A 1 102 ? 10.858 -2.709 -0.704 1.00 87.12 102 THR A O 1
ATOM 878 N N . ILE A 1 103 ? 12.141 -2.152 -2.463 1.00 86.12 103 ILE A N 1
ATOM 879 C CA . ILE A 1 103 ? 12.172 -0.711 -2.160 1.00 86.12 103 ILE A CA 1
ATOM 880 C C . ILE A 1 103 ? 10.754 -0.127 -2.187 1.00 86.12 103 ILE A C 1
ATOM 882 O O . ILE A 1 103 ? 10.357 0.565 -1.246 1.00 86.12 103 ILE A O 1
ATOM 886 N N . ASN A 1 104 ? 9.965 -0.455 -3.214 1.00 84.25 104 ASN A N 1
ATOM 887 C CA . ASN A 1 104 ? 8.578 -0.002 -3.324 1.00 84.25 104 ASN A CA 1
ATOM 888 C C . ASN A 1 104 ? 7.736 -0.461 -2.131 1.00 84.25 104 ASN A C 1
ATOM 890 O O . ASN A 1 104 ? 7.054 0.349 -1.503 1.00 84.25 104 ASN A O 1
ATOM 894 N N . ILE A 1 105 ? 7.817 -1.741 -1.760 1.00 87.62 105 ILE A N 1
ATOM 895 C CA . ILE A 1 105 ? 7.046 -2.288 -0.637 1.00 87.62 105 ILE A CA 1
ATOM 896 C C . ILE A 1 105 ? 7.370 -1.578 0.675 1.00 87.62 105 ILE A C 1
ATOM 898 O O . ILE A 1 105 ? 6.453 -1.321 1.456 1.00 87.62 105 ILE A O 1
ATOM 902 N N . VAL A 1 106 ? 8.634 -1.206 0.911 1.00 89.75 106 VAL A N 1
ATOM 903 C CA . VAL A 1 106 ? 9.034 -0.476 2.125 1.00 89.75 106 VAL A CA 1
ATOM 904 C C . VAL A 1 106 ? 8.271 0.845 2.264 1.00 89.75 106 VAL A C 1
ATOM 906 O O . VAL A 1 106 ? 7.815 1.174 3.362 1.00 89.75 106 VAL A O 1
ATOM 909 N N . ILE A 1 107 ? 8.042 1.563 1.161 1.00 87.75 107 ILE A N 1
ATOM 910 C CA . ILE A 1 107 ? 7.270 2.817 1.147 1.00 87.75 107 ILE A CA 1
ATOM 911 C C . ILE A 1 107 ? 5.793 2.573 1.510 1.00 87.75 107 ILE A C 1
ATOM 913 O O . ILE A 1 107 ? 5.157 3.425 2.141 1.00 87.75 107 ILE A O 1
ATOM 917 N N . PHE A 1 108 ? 5.253 1.398 1.174 1.00 90.12 108 PHE A N 1
ATOM 918 C CA . PHE A 1 108 ? 3.872 0.999 1.465 1.00 90.12 108 PHE A CA 1
ATOM 919 C C . PHE A 1 108 ? 3.672 0.339 2.838 1.00 90.12 108 PHE A C 1
ATOM 921 O O . PHE A 1 108 ? 2.527 0.179 3.269 1.00 90.12 108 PHE A O 1
ATOM 928 N N . ILE A 1 109 ? 4.736 0.024 3.590 1.00 91.62 109 ILE A N 1
ATOM 929 C CA . ILE A 1 109 ? 4.619 -0.544 4.948 1.00 91.62 109 ILE A CA 1
ATOM 930 C C . ILE A 1 109 ? 3.696 0.292 5.854 1.00 91.62 109 ILE A C 1
ATOM 932 O O . ILE A 1 109 ? 2.798 -0.288 6.477 1.00 91.62 109 ILE A O 1
ATOM 936 N N . PRO A 1 110 ? 3.830 1.632 5.943 1.00 92.56 110 PRO A N 1
ATOM 937 C CA . PRO A 1 110 ? 2.938 2.419 6.785 1.00 92.56 110 PRO A CA 1
ATOM 938 C C . PRO A 1 110 ? 1.477 2.341 6.318 1.00 92.56 110 PRO A C 1
ATOM 940 O O . PRO A 1 110 ? 0.584 2.263 7.163 1.00 92.56 110 PRO A O 1
ATOM 943 N N . LEU A 1 111 ? 1.210 2.278 5.008 1.00 93.69 111 LEU A N 1
ATOM 944 C CA . LEU A 1 111 ? -0.140 2.077 4.474 1.00 93.69 111 LEU A CA 1
ATOM 945 C C . LEU A 1 111 ? -0.737 0.744 4.946 1.00 93.69 111 LEU A C 1
ATOM 947 O O . LEU A 1 111 ? -1.865 0.726 5.443 1.00 93.69 111 LEU A O 1
ATOM 951 N N . PHE A 1 112 ? 0.021 -0.355 4.868 1.00 94.38 112 PHE A N 1
ATOM 952 C CA . PHE A 1 112 ? -0.434 -1.655 5.369 1.00 94.38 112 PHE A CA 1
ATOM 953 C C . PHE A 1 112 ? -0.718 -1.613 6.873 1.00 94.38 112 PHE A C 1
ATOM 955 O O . PHE A 1 112 ? -1.751 -2.112 7.321 1.00 94.38 112 PHE A O 1
ATOM 962 N N . ILE A 1 113 ? 0.142 -0.959 7.659 1.00 93.62 113 ILE A N 1
ATOM 963 C CA . ILE A 1 113 ? -0.079 -0.787 9.100 1.00 93.62 113 ILE A CA 1
ATOM 964 C C . ILE A 1 113 ? -1.366 0.007 9.359 1.00 93.62 113 ILE A C 1
ATOM 966 O O . ILE A 1 113 ? -2.172 -0.400 10.196 1.00 93.62 113 ILE A O 1
ATOM 970 N N . ALA A 1 114 ? -1.593 1.115 8.649 1.00 92.50 114 ALA A N 1
ATOM 971 C CA . ALA A 1 114 ? -2.796 1.928 8.810 1.00 92.50 114 ALA A CA 1
ATOM 972 C C . ALA A 1 114 ? -4.069 1.137 8.483 1.00 92.50 114 ALA A C 1
ATOM 974 O O . ALA A 1 114 ? -5.015 1.146 9.272 1.00 92.50 114 ALA A O 1
ATOM 975 N N . LEU A 1 115 ? -4.075 0.401 7.367 1.00 93.44 115 LEU A N 1
ATOM 976 C CA . LEU A 1 115 ? -5.197 -0.450 6.971 1.00 93.44 115 LEU A CA 1
ATOM 977 C C . LEU A 1 115 ? -5.445 -1.574 7.979 1.00 93.44 115 LEU A C 1
ATOM 979 O O . LEU A 1 115 ? -6.593 -1.816 8.346 1.00 93.44 115 LEU A O 1
ATOM 983 N N . TYR A 1 116 ? -4.391 -2.213 8.492 1.00 94.12 116 TYR A N 1
ATOM 984 C CA . TYR A 1 116 ? -4.507 -3.229 9.538 1.00 94.12 116 TYR A CA 1
ATOM 985 C C . TYR A 1 116 ? -5.130 -2.655 10.817 1.00 94.12 116 TYR A C 1
ATOM 987 O O . TYR A 1 116 ? -6.094 -3.199 11.363 1.00 94.12 116 TYR A O 1
ATOM 995 N N . LEU A 1 117 ? -4.620 -1.517 11.294 1.00 91.25 117 LEU A N 1
ATOM 996 C CA . LEU A 1 117 ? -5.161 -0.852 12.478 1.00 91.25 117 LEU A CA 1
ATOM 997 C C . LEU A 1 117 ? -6.623 -0.449 12.262 1.00 91.25 117 LEU A C 1
ATOM 999 O O . LEU A 1 117 ? -7.450 -0.632 13.156 1.00 91.25 117 LEU A O 1
ATOM 1003 N N . TYR A 1 118 ? -6.963 0.038 11.072 1.00 90.38 118 TYR A N 1
ATOM 1004 C CA . TYR A 1 118 ? -8.327 0.413 10.730 1.00 90.38 118 TYR A CA 1
ATOM 1005 C C . TYR A 1 118 ? -9.279 -0.792 10.671 1.00 90.38 118 TYR A C 1
ATOM 1007 O O . TYR A 1 118 ? -10.364 -0.754 11.250 1.00 90.38 118 TYR A O 1
ATOM 1015 N N . ALA A 1 119 ? -8.859 -1.887 10.037 1.00 90.69 119 ALA A N 1
ATOM 1016 C CA . ALA A 1 119 ? -9.675 -3.081 9.839 1.00 90.69 119 ALA A CA 1
ATOM 1017 C C . ALA A 1 119 ? -9.889 -3.892 11.129 1.00 90.69 119 ALA A C 1
ATOM 1019 O O . ALA A 1 119 ? -10.988 -4.411 11.370 1.00 90.69 119 ALA A O 1
ATOM 1020 N N . PHE A 1 120 ? -8.847 -4.007 11.961 1.00 88.88 120 PHE A N 1
ATOM 1021 C CA . PHE A 1 120 ? -8.820 -4.920 13.108 1.00 88.88 120 PHE A CA 1
ATOM 1022 C C . PHE A 1 120 ? -8.881 -4.216 14.463 1.00 88.88 120 PHE A C 1
ATOM 1024 O O . PHE A 1 120 ? -9.505 -4.756 15.377 1.00 88.88 120 PHE A O 1
ATOM 1031 N N . LYS A 1 121 ? -8.277 -3.028 14.607 1.00 80.12 121 LYS A N 1
ATOM 1032 C CA . LYS A 1 121 ? -8.188 -2.323 15.898 1.00 80.12 121 LYS A CA 1
ATOM 1033 C C . LYS A 1 121 ? -9.177 -1.177 16.069 1.00 80.12 121 LYS A C 1
ATOM 1035 O O . LYS A 1 121 ? -9.367 -0.736 17.194 1.00 80.12 121 LYS A O 1
ATOM 1040 N N . ASN A 1 122 ? -9.876 -0.728 15.025 1.00 65.44 122 ASN A N 1
ATOM 1041 C CA . ASN A 1 122 ? -10.861 0.360 15.138 1.00 65.44 122 ASN A CA 1
ATOM 1042 C C . ASN A 1 122 ? -12.186 -0.055 15.832 1.00 65.44 122 ASN A C 1
ATOM 1044 O O . ASN A 1 122 ? -13.250 0.526 15.607 1.00 65.44 122 ASN A O 1
ATOM 1048 N N . LYS A 1 123 ? -12.133 -1.088 16.680 1.00 53.91 123 LYS A N 1
ATOM 1049 C CA . LYS A 1 123 ? -13.229 -1.562 17.526 1.00 53.91 123 LYS A CA 1
ATOM 1050 C C . LYS A 1 123 ? -13.165 -0.919 18.915 1.00 53.91 123 LYS A C 1
ATOM 1052 O O . LYS A 1 123 ? -13.079 -1.632 19.896 1.00 53.91 123 LYS A O 1
ATOM 1057 N N . GLU A 1 124 ? -13.282 0.404 19.001 1.00 49.69 124 GLU A N 1
ATOM 1058 C CA . GLU A 1 124 ? -13.630 1.085 20.264 1.00 49.69 124 GLU A CA 1
ATOM 1059 C C . GLU A 1 124 ? -14.521 2.306 20.003 1.00 49.69 124 GLU A C 1
ATOM 1061 O O . GLU A 1 124 ? -14.126 3.452 20.159 1.00 49.69 124 GLU A O 1
ATOM 1066 N N . THR A 1 125 ? -15.737 2.074 19.500 1.00 42.00 125 THR A N 1
ATOM 1067 C CA . THR A 1 125 ? -16.870 3.028 19.624 1.00 42.00 125 THR A CA 1
ATOM 1068 C C . THR A 1 125 ? -18.167 2.341 19.188 1.00 42.00 125 THR A C 1
ATOM 1070 O O . THR A 1 125 ? -18.791 2.700 18.192 1.00 42.00 125 THR A O 1
ATOM 1073 N N . LYS A 1 126 ? -18.505 1.242 19.851 1.00 36.41 126 LYS A N 1
ATOM 1074 C CA . LYS A 1 126 ? -19.851 0.657 19.972 1.00 36.41 126 LYS A CA 1
ATOM 1075 C C . LYS A 1 126 ? -19.715 -0.202 21.235 1.00 36.41 126 LYS A C 1
ATOM 1077 O O . LYS A 1 126 ? -18.972 -1.170 21.170 1.00 36.41 126 LYS A O 1
ATOM 1082 N N . LYS A 1 127 ? -20.266 0.116 22.397 1.00 34.12 127 LYS A N 1
ATOM 1083 C CA . LYS A 1 127 ? -21.397 0.947 22.811 1.00 34.12 127 LYS A CA 1
ATOM 1084 C C . LYS A 1 127 ? -20.998 1.728 24.057 1.00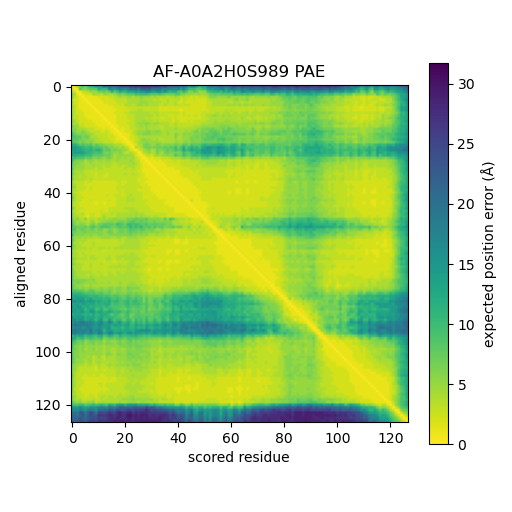 34.12 127 LYS A C 1
ATOM 1086 O O . LYS A 1 127 ? -20.129 1.202 24.782 1.00 34.12 127 LYS A O 1
#

Mean predicted aligned error: 6.32 Å

Secondary structure (DSSP, 8-state):
--HHHHHHHHHHHHHHHHHHHHHH---SHHHHHHHHHHHHHHHHHHHHHTT---S-HHHHHHHHHHHHHHHHHHHHTSPPPHHHHHHHHHHSSS--HHHHHHHHHHHHHHHHHHHHIIIII------

Radius of gyration: 15.96 Å; Cα contacts (8 Å, |Δi|>4): 69; chains: 1; bounding box: 44×26×44 Å

Sequence (127 aa):
MKKTFWKIYFWFLLIAIIPTYLWQGFSRIWEVIDVILMLVAMLGLFAFCWQKKWFSSMFWKTFFYGYIIWNIFQQYILPIPQVAQEIVDKDLGGLSQPVIATINIVIFIPLFIALYLYAFKNKETKK

Solvent-accessible surface area (backbone atoms only — not comparable to full-atom values): 7387 Å² total; per-residue (Å²): 134,65,67,65,56,53,48,52,49,51,52,51,49,54,65,58,47,53,59,52,60,70,71,68,59,82,87,48,73,65,56,55,52,48,52,54,51,50,52,54,50,50,52,43,41,49,26,48,58,70,71,49,88,72,83,53,54,66,57,39,45,55,46,49,56,52,51,51,55,48,50,51,43,55,47,72,68,46,81,76,53,66,73,60,48,53,47,32,53,72,76,59,74,57,64,54,64,68,58,55,33,50,57,55,49,60,73,43,46,64,56,54,52,43,38,47,44,46,29,71,61,64,79,83,87,82,131